Protein AF-A0A524JTQ1-F1 (afdb_monomer)

Sequence (165 aa):
MSCMGFELLCRAVPFAGLRLRLCRRHIERCPRCRQAGDEAWALPPILVTPGHLPAGLDLWPGVREGIIRRRAPGTGSEVVPLRPSRTWRRSLVAAAALLLLVVGAWIAVNQKQARQEPGPAADHPTAQTRLFSAKIGDRPARIFRIQSQNPDRSIFWIAKDNNRS

Mean predicted aligned error: 22.01 Å

pLDDT: mean 71.47, std 15.71, range [42.22, 92.5]

Structure (mmCIF, N/CA/C/O backbone):
data_AF-A0A524JTQ1-F1
#
_entry.id   AF-A0A524JTQ1-F1
#
loop_
_atom_site.group_PDB
_atom_site.id
_atom_site.type_symbol
_atom_site.label_atom_id
_atom_site.label_alt_id
_atom_site.label_comp_id
_atom_site.label_asym_id
_atom_site.label_entity_id
_atom_site.label_seq_id
_atom_site.pdbx_PDB_ins_code
_atom_site.Cartn_x
_atom_site.Cartn_y
_atom_site.Cartn_z
_atom_site.occupancy
_atom_site.B_iso_or_equiv
_atom_site.auth_seq_id
_atom_site.auth_comp_id
_atom_site.auth_asym_id
_atom_site.auth_atom_id
_atom_site.pdbx_PDB_model_num
ATOM 1 N N . MET A 1 1 ? 9.994 -11.670 5.494 1.00 64.31 1 MET A N 1
ATOM 2 C CA . MET A 1 1 ? 8.653 -11.055 5.354 1.00 64.31 1 MET A CA 1
ATOM 3 C C . MET A 1 1 ? 7.772 -12.045 4.624 1.00 64.31 1 MET A C 1
ATOM 5 O O . MET A 1 1 ? 8.201 -12.543 3.589 1.00 64.31 1 MET A O 1
ATOM 9 N N . SER A 1 2 ? 6.601 -12.363 5.167 1.00 85.06 2 SER A N 1
ATOM 10 C CA . SER A 1 2 ? 5.598 -13.163 4.458 1.00 85.06 2 SER A CA 1
ATOM 11 C C . SER A 1 2 ? 5.065 -12.388 3.245 1.00 85.06 2 SER A C 1
ATOM 13 O O . SER A 1 2 ? 5.032 -11.155 3.262 1.00 85.06 2 SER A O 1
ATOM 15 N N . CYS A 1 3 ? 4.648 -13.094 2.191 1.00 85.81 3 CYS A N 1
ATOM 16 C CA . CYS A 1 3 ? 4.084 -12.481 0.978 1.00 85.81 3 CYS A CA 1
ATOM 17 C C . CYS A 1 3 ? 2.850 -11.616 1.292 1.00 85.81 3 CYS A C 1
ATOM 19 O O . CYS A 1 3 ? 2.688 -10.534 0.741 1.00 85.81 3 CYS A O 1
ATOM 21 N N . MET A 1 4 ? 2.042 -12.034 2.269 1.00 86.19 4 MET A N 1
ATOM 22 C CA . MET A 1 4 ? 0.853 -11.301 2.714 1.00 86.19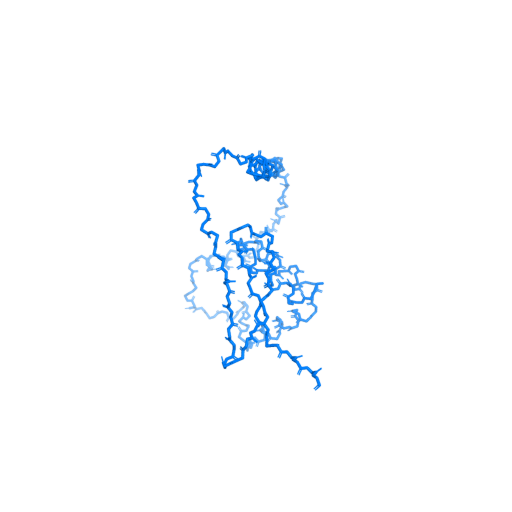 4 MET A CA 1
ATOM 23 C C . MET A 1 4 ? 1.194 -9.938 3.339 1.00 86.19 4 MET A C 1
ATOM 25 O O . MET A 1 4 ? 0.542 -8.933 3.062 1.00 86.19 4 MET A O 1
ATOM 29 N N . GLY A 1 5 ? 2.273 -9.867 4.130 1.00 85.38 5 GLY A N 1
ATOM 30 C CA . GLY A 1 5 ? 2.759 -8.594 4.670 1.00 85.38 5 GLY A CA 1
ATOM 31 C C . GLY A 1 5 ? 3.309 -7.664 3.584 1.00 85.38 5 GLY A C 1
ATOM 32 O O . GLY A 1 5 ? 3.212 -6.444 3.701 1.00 85.38 5 GLY A O 1
ATOM 33 N N . PHE A 1 6 ? 3.855 -8.230 2.506 1.00 88.00 6 PHE A N 1
ATOM 34 C CA . PHE A 1 6 ? 4.322 -7.464 1.356 1.00 88.00 6 PHE A CA 1
ATOM 35 C C . PHE A 1 6 ? 3.164 -6.843 0.554 1.00 88.00 6 PHE A C 1
ATOM 37 O O . PHE A 1 6 ? 3.249 -5.672 0.187 1.00 88.00 6 PHE A O 1
ATOM 44 N N . GLU A 1 7 ? 2.056 -7.560 0.346 1.00 86.06 7 GLU A N 1
ATOM 45 C CA . GLU A 1 7 ? 0.872 -7.005 -0.332 1.00 86.06 7 GLU A CA 1
ATOM 46 C C . GLU A 1 7 ? 0.268 -5.808 0.411 1.00 86.06 7 GLU A C 1
ATOM 48 O O . GLU A 1 7 ? -0.050 -4.788 -0.206 1.00 86.06 7 GLU A O 1
ATOM 53 N N . LEU A 1 8 ? 0.164 -5.905 1.740 1.00 87.00 8 LEU A N 1
ATOM 54 C CA . L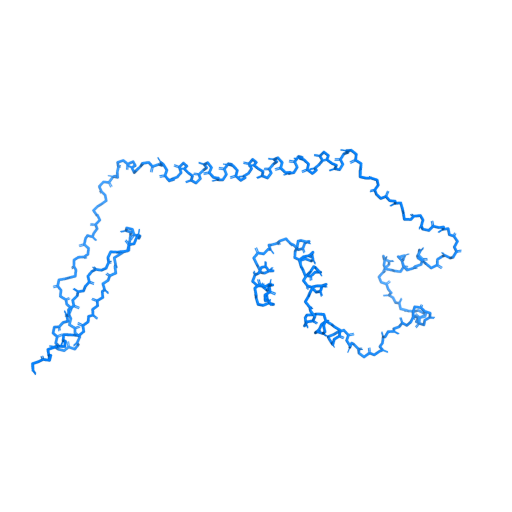EU A 1 8 ? -0.267 -4.800 2.601 1.00 87.00 8 LEU A CA 1
ATOM 55 C C . LEU A 1 8 ? 0.648 -3.580 2.446 1.00 87.00 8 LEU A C 1
ATOM 57 O O . LEU A 1 8 ? 0.165 -2.460 2.273 1.00 87.00 8 LEU A O 1
ATOM 61 N N . LEU A 1 9 ? 1.965 -3.802 2.418 1.00 85.81 9 LEU A N 1
ATOM 62 C CA . LEU A 1 9 ? 2.947 -2.742 2.198 1.00 85.81 9 LEU A CA 1
ATOM 63 C C . LEU A 1 9 ? 2.781 -2.091 0.815 1.00 85.81 9 LEU A C 1
ATOM 65 O O . LEU A 1 9 ? 2.830 -0.871 0.691 1.00 85.81 9 LEU A O 1
ATOM 69 N N . CYS A 1 10 ? 2.545 -2.884 -0.230 1.00 83.31 10 CYS A N 1
ATOM 70 C CA . CYS A 1 10 ? 2.329 -2.375 -1.583 1.00 83.31 10 CYS A CA 1
ATOM 71 C C . CYS A 1 10 ? 1.033 -1.574 -1.736 1.00 83.31 10 CYS A C 1
ATOM 73 O O . CYS A 1 10 ? 1.012 -0.641 -2.538 1.00 83.31 10 CYS A O 1
ATOM 75 N N . ARG A 1 11 ? -0.026 -1.903 -0.985 1.00 84.62 11 ARG A N 1
ATOM 76 C CA . ARG A 1 11 ? -1.277 -1.122 -0.962 1.00 84.62 11 ARG A CA 1
ATOM 77 C C . ARG A 1 11 ? -1.129 0.201 -0.217 1.00 84.62 11 ARG A C 1
ATOM 79 O O . ARG A 1 11 ? -1.739 1.183 -0.619 1.00 84.62 11 ARG A O 1
ATOM 86 N N . ALA A 1 12 ? -0.303 0.238 0.825 1.00 87.00 12 ALA A N 1
ATOM 87 C CA . ALA A 1 12 ? -0.082 1.440 1.625 1.00 87.00 12 ALA A CA 1
ATOM 88 C C . ALA A 1 12 ? 0.770 2.512 0.917 1.00 87.00 12 ALA A C 1
ATOM 90 O O . ALA A 1 12 ? 0.791 3.662 1.350 1.00 87.00 12 ALA A O 1
ATOM 91 N N . VAL A 1 13 ? 1.490 2.162 -0.156 1.00 86.06 13 VAL A N 1
ATOM 92 C CA . VAL A 1 13 ? 2.405 3.082 -0.847 1.00 86.06 13 VAL A CA 1
ATOM 93 C C . VAL A 1 13 ? 1.721 3.722 -2.066 1.00 86.06 13 VAL A C 1
ATOM 95 O O . VAL A 1 13 ? 1.523 3.038 -3.072 1.00 86.06 13 VAL A O 1
ATOM 98 N N . PRO A 1 14 ? 1.434 5.040 -2.057 1.00 83.50 14 PRO A N 1
ATOM 99 C CA . PRO A 1 14 ? 0.763 5.709 -3.177 1.00 83.50 14 PRO A CA 1
ATOM 100 C C . PRO A 1 14 ? 1.692 5.972 -4.376 1.00 83.50 14 PRO A C 1
ATOM 102 O O . PRO A 1 14 ? 1.233 6.251 -5.480 1.00 83.50 14 PRO A O 1
ATOM 105 N N . PHE A 1 15 ? 3.012 5.863 -4.196 1.00 88.56 15 PHE A N 1
ATOM 106 C CA . PHE A 1 15 ? 3.992 6.178 -5.235 1.00 88.56 15 PHE A CA 1
ATOM 107 C C . PHE A 1 15 ? 4.324 4.961 -6.108 1.00 88.56 15 PHE A C 1
ATOM 109 O O . PHE A 1 15 ? 4.961 4.005 -5.653 1.00 88.56 15 PHE A O 1
ATOM 116 N N . ALA A 1 16 ? 3.979 5.031 -7.397 1.00 78.56 16 ALA A N 1
ATOM 117 C CA . ALA A 1 16 ? 4.198 3.952 -8.366 1.00 78.56 16 ALA A CA 1
ATOM 118 C C . ALA A 1 16 ? 5.674 3.513 -8.476 1.00 78.56 16 ALA A C 1
ATOM 120 O O . ALA A 1 16 ? 5.971 2.318 -8.485 1.00 78.56 16 ALA A O 1
ATOM 121 N N . GLY A 1 17 ? 6.617 4.463 -8.479 1.00 83.06 17 GLY A N 1
ATOM 122 C CA . GLY A 1 17 ? 8.051 4.154 -8.558 1.00 83.06 17 GLY A CA 1
ATOM 123 C C . GLY A 1 17 ? 8.586 3.412 -7.328 1.00 83.06 17 GLY A C 1
ATOM 124 O O . GLY A 1 17 ? 9.423 2.516 -7.451 1.00 83.06 17 GLY A O 1
ATOM 125 N N . LEU A 1 18 ? 8.075 3.740 -6.137 1.00 81.56 18 LEU A N 1
ATOM 126 C CA . LEU A 1 18 ? 8.451 3.048 -4.905 1.00 81.56 18 LEU A CA 1
ATOM 127 C C . LEU A 1 18 ? 7.829 1.647 -4.857 1.00 81.56 18 LEU A C 1
ATOM 129 O O . LEU A 1 18 ? 8.532 0.695 -4.525 1.00 81.56 18 LEU A O 1
ATOM 133 N N . ARG A 1 19 ? 6.564 1.499 -5.279 1.00 85.00 19 ARG A N 1
ATOM 134 C CA . ARG A 1 19 ? 5.914 0.187 -5.443 1.00 85.00 19 ARG A CA 1
ATOM 135 C C . ARG A 1 19 ? 6.714 -0.729 -6.364 1.00 85.00 19 ARG A C 1
ATOM 137 O O . ARG A 1 19 ? 7.017 -1.847 -5.969 1.00 85.00 19 ARG A O 1
ATOM 144 N N . LEU A 1 20 ? 7.134 -0.244 -7.534 1.00 86.50 20 LEU A N 1
ATOM 145 C CA . LEU A 1 20 ? 7.954 -1.018 -8.476 1.00 86.50 20 LEU A CA 1
ATOM 146 C C . LEU A 1 20 ? 9.277 -1.485 -7.857 1.00 86.50 20 LEU A C 1
ATOM 148 O O . LEU A 1 20 ? 9.651 -2.650 -7.997 1.00 86.50 20 LEU A O 1
ATOM 152 N N . ARG A 1 21 ? 9.973 -0.606 -7.124 1.00 88.06 21 ARG A N 1
ATOM 153 C CA . ARG A 1 21 ? 11.212 -0.974 -6.417 1.00 88.06 21 ARG A CA 1
ATOM 154 C C . ARG A 1 21 ? 10.972 -2.020 -5.329 1.00 88.06 21 ARG A C 1
ATOM 156 O O . ARG A 1 21 ? 11.784 -2.930 -5.181 1.00 88.06 21 ARG A O 1
ATOM 163 N N . LEU A 1 22 ? 9.875 -1.902 -4.582 1.00 87.94 22 LEU A N 1
ATOM 164 C CA . LEU A 1 22 ? 9.499 -2.856 -3.539 1.00 87.94 22 LEU A CA 1
ATOM 165 C C . LEU A 1 22 ? 9.153 -4.228 -4.132 1.00 87.94 22 LEU A C 1
ATOM 167 O O . LEU A 1 22 ? 9.687 -5.227 -3.655 1.00 87.94 22 LEU A O 1
ATOM 171 N N . CYS A 1 23 ? 8.359 -4.275 -5.206 1.00 85.69 23 CYS A N 1
ATOM 172 C CA . CYS A 1 23 ? 8.053 -5.506 -5.943 1.00 85.69 23 CYS A CA 1
ATOM 173 C C . CYS A 1 23 ? 9.315 -6.192 -6.443 1.00 85.69 23 CYS A C 1
ATOM 175 O O . CYS A 1 23 ? 9.521 -7.370 -6.159 1.00 85.69 23 CYS A O 1
ATOM 177 N N . ARG A 1 24 ? 10.206 -5.446 -7.104 1.00 88.25 24 ARG A N 1
ATOM 178 C CA . ARG A 1 24 ? 11.472 -5.990 -7.600 1.00 88.25 24 ARG A CA 1
ATOM 179 C C . ARG A 1 24 ? 12.305 -6.599 -6.473 1.00 88.25 24 ARG A C 1
ATOM 181 O O . ARG A 1 24 ? 12.721 -7.749 -6.560 1.00 88.25 24 ARG A O 1
ATOM 188 N N . ARG A 1 25 ? 12.469 -5.863 -5.372 1.00 88.88 25 ARG A N 1
ATOM 189 C CA . ARG A 1 25 ? 13.242 -6.321 -4.211 1.00 88.88 25 ARG A CA 1
ATOM 190 C C . ARG A 1 25 ? 12.619 -7.538 -3.519 1.00 88.88 25 ARG A C 1
ATOM 192 O O . ARG A 1 25 ? 13.343 -8.340 -2.933 1.00 88.88 25 ARG A O 1
ATOM 199 N N . HIS A 1 26 ? 11.293 -7.659 -3.539 1.00 91.12 26 HIS A N 1
ATOM 200 C CA . HIS A 1 26 ? 10.589 -8.803 -2.968 1.00 91.12 26 HIS A CA 1
ATOM 201 C C . HIS A 1 26 ? 10.749 -10.056 -3.833 1.00 91.1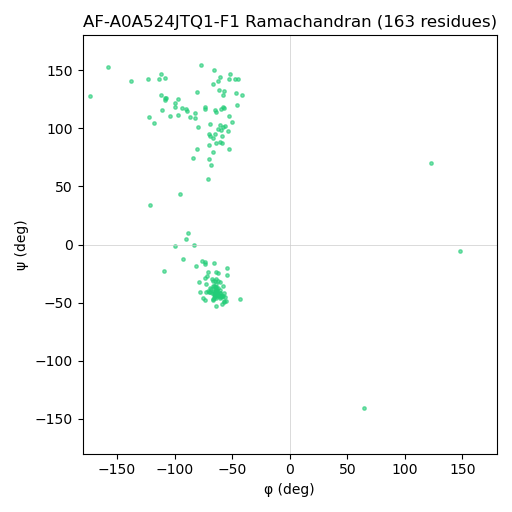2 26 HIS A C 1
ATOM 203 O O . HIS A 1 26 ? 11.125 -11.098 -3.302 1.00 91.12 26 HIS A O 1
ATOM 209 N N . ILE A 1 27 ? 10.550 -9.947 -5.150 1.00 88.19 27 ILE A N 1
ATOM 210 C CA . ILE A 1 27 ? 10.715 -11.056 -6.106 1.00 88.19 27 ILE A CA 1
ATOM 211 C C . ILE A 1 27 ? 12.156 -11.584 -6.093 1.00 88.19 27 ILE A C 1
ATOM 213 O O . ILE A 1 27 ? 12.375 -12.790 -6.108 1.00 88.19 27 ILE A O 1
ATOM 217 N N . GLU A 1 28 ? 13.153 -10.702 -5.980 1.00 88.81 28 GLU A N 1
ATOM 218 C CA . GLU A 1 28 ? 14.564 -11.103 -5.881 1.00 88.81 28 GLU A CA 1
ATOM 219 C C . GLU A 1 28 ? 14.875 -11.940 -4.623 1.00 88.81 28 GLU A C 1
ATOM 221 O O . GLU A 1 28 ? 15.832 -12.714 -4.631 1.00 88.81 28 GLU A O 1
ATOM 226 N N . ARG A 1 29 ? 14.080 -11.805 -3.551 1.00 87.69 29 ARG A N 1
ATOM 227 C CA . ARG A 1 29 ? 14.313 -12.446 -2.242 1.00 87.69 29 ARG A CA 1
ATOM 228 C C . ARG A 1 29 ? 13.342 -13.574 -1.901 1.00 87.69 29 ARG A C 1
ATOM 230 O O . ARG A 1 29 ? 13.659 -14.386 -1.038 1.00 87.69 29 ARG A O 1
ATOM 237 N N . CYS A 1 30 ? 12.155 -13.606 -2.502 1.00 91.75 30 CYS A N 1
ATOM 238 C CA . CYS A 1 30 ? 11.123 -14.591 -2.201 1.00 91.75 30 CYS A CA 1
ATOM 239 C C . CYS A 1 30 ? 11.057 -15.655 -3.311 1.00 91.75 30 CYS A C 1
ATOM 241 O O . CYS A 1 30 ? 10.585 -15.343 -4.406 1.00 91.75 30 CYS A O 1
ATOM 243 N N . PRO A 1 31 ? 11.462 -16.913 -3.047 1.00 86.81 31 PRO A N 1
ATOM 244 C CA . PRO A 1 31 ? 11.469 -17.963 -4.068 1.00 86.81 31 PRO A CA 1
ATOM 245 C C . PRO A 1 31 ? 10.059 -18.296 -4.572 1.00 86.81 31 PRO A C 1
ATOM 247 O O . PRO A 1 31 ? 9.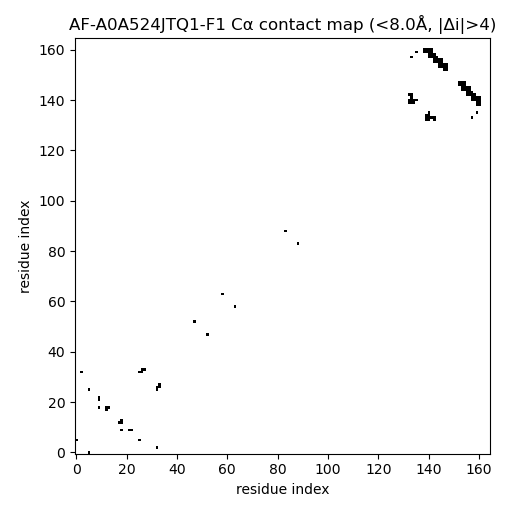883 -18.531 -5.759 1.00 86.81 31 PRO A O 1
ATOM 250 N N . ARG A 1 32 ? 9.043 -18.220 -3.702 1.00 86.81 32 ARG A N 1
ATOM 251 C CA . ARG A 1 32 ? 7.639 -18.469 -4.065 1.00 86.81 32 ARG A CA 1
ATOM 252 C C . ARG A 1 32 ? 7.097 -17.432 -5.053 1.00 86.81 32 ARG A C 1
ATOM 254 O O . ARG A 1 32 ? 6.439 -17.793 -6.017 1.00 86.81 32 ARG A O 1
ATOM 261 N N . CYS A 1 33 ? 7.386 -16.148 -4.830 1.00 86.44 33 CYS A N 1
ATOM 262 C CA . CYS A 1 33 ? 6.979 -15.086 -5.756 1.00 86.44 33 CYS A CA 1
ATOM 263 C C . CYS A 1 33 ? 7.810 -15.079 -7.042 1.00 86.44 33 CYS A C 1
ATOM 265 O O . CYS A 1 33 ? 7.299 -14.665 -8.076 1.00 86.44 33 CYS A O 1
ATOM 267 N N . ARG A 1 34 ? 9.069 -15.535 -6.987 1.00 85.75 34 ARG A N 1
ATOM 268 C CA . ARG A 1 34 ? 9.879 -15.772 -8.187 1.00 85.75 34 ARG A CA 1
ATOM 269 C C . ARG A 1 34 ? 9.257 -16.874 -9.047 1.00 85.75 34 ARG A C 1
ATOM 271 O O . ARG A 1 34 ? 8.945 -16.604 -10.194 1.00 85.75 34 ARG A O 1
ATOM 278 N N . GLN A 1 35 ? 8.977 -18.041 -8.465 1.00 83.50 35 GLN A N 1
ATOM 279 C CA . GLN A 1 35 ? 8.346 -19.165 -9.168 1.00 83.50 35 GLN A CA 1
ATOM 280 C C . GLN A 1 35 ? 6.969 -18.807 -9.733 1.00 83.50 35 GLN A C 1
ATOM 282 O O . GLN A 1 35 ? 6.717 -19.060 -10.900 1.00 83.50 35 GLN A O 1
ATOM 287 N N . ALA A 1 36 ? 6.112 -18.140 -8.953 1.00 81.00 36 ALA A N 1
ATOM 288 C CA . ALA A 1 36 ? 4.816 -17.673 -9.450 1.00 81.00 36 ALA A CA 1
ATOM 289 C C . ALA A 1 36 ? 4.955 -16.656 -10.599 1.00 81.00 36 ALA A C 1
ATOM 291 O O . ALA A 1 36 ? 4.101 -16.594 -11.478 1.00 81.00 36 ALA A O 1
ATOM 292 N N . GLY A 1 37 ? 6.025 -15.852 -10.596 1.00 73.94 37 GLY A N 1
ATOM 293 C CA . GLY A 1 37 ? 6.375 -14.982 -11.713 1.00 73.94 37 GLY A CA 1
ATOM 294 C C . GLY A 1 37 ? 6.784 -15.783 -12.944 1.00 73.94 37 GLY A C 1
ATOM 295 O O . GLY A 1 37 ? 6.261 -15.526 -14.018 1.00 73.94 37 GLY A O 1
ATOM 296 N N . ASP A 1 38 ? 7.660 -16.770 -12.789 1.00 71.44 38 ASP A N 1
ATOM 297 C CA . ASP A 1 38 ? 8.133 -17.609 -13.894 1.00 71.44 38 ASP A CA 1
ATOM 298 C C . ASP A 1 38 ? 6.997 -18.459 -14.500 1.00 71.44 38 ASP A C 1
ATOM 300 O O . ASP A 1 38 ? 6.918 -18.597 -15.717 1.00 71.44 38 ASP A O 1
ATOM 304 N N . GLU A 1 39 ? 6.063 -18.949 -13.678 1.00 68.38 39 GLU A N 1
ATOM 305 C CA . GLU A 1 39 ? 4.851 -19.655 -14.122 1.00 68.38 39 GLU A CA 1
ATOM 306 C C . GLU A 1 39 ? 3.840 -18.718 -14.798 1.00 68.38 39 GLU A C 1
ATOM 308 O O . GLU A 1 39 ? 3.259 -19.073 -15.820 1.00 68.38 39 GLU A O 1
ATOM 313 N N . ALA A 1 40 ? 3.642 -17.498 -14.286 1.00 62.81 40 ALA A N 1
ATOM 314 C CA . ALA A 1 40 ? 2.765 -16.509 -14.922 1.00 62.81 40 ALA A CA 1
ATOM 315 C C . ALA A 1 40 ? 3.363 -15.925 -16.217 1.00 62.81 40 ALA A C 1
ATOM 317 O O . ALA A 1 40 ? 2.623 -15.502 -17.105 1.00 62.81 40 ALA A O 1
ATOM 318 N N . TRP A 1 41 ? 4.695 -15.907 -16.334 1.00 54.91 41 TRP A N 1
ATOM 319 C CA . TRP A 1 41 ? 5.443 -15.549 -17.543 1.00 54.91 41 TRP A CA 1
ATOM 320 C C . TRP A 1 41 ? 5.731 -16.745 -18.454 1.00 54.91 41 TRP A C 1
ATOM 322 O O . TRP A 1 41 ? 6.334 -16.549 -19.513 1.00 54.91 41 TRP A O 1
ATOM 332 N N . ALA A 1 42 ? 5.219 -17.939 -18.135 1.00 50.38 42 ALA A N 1
ATOM 333 C CA . ALA A 1 42 ? 5.021 -19.014 -19.102 1.00 50.38 42 ALA A CA 1
ATOM 334 C C . ALA A 1 42 ? 3.868 -18.640 -20.051 1.00 50.38 42 ALA A C 1
ATOM 336 O O . ALA A 1 42 ? 2.869 -19.340 -20.202 1.00 50.38 42 ALA A O 1
ATOM 337 N N . LEU A 1 43 ? 4.007 -17.484 -20.700 1.00 51.59 43 LEU A N 1
ATOM 338 C CA . LEU A 1 43 ? 3.319 -17.199 -21.939 1.00 51.59 43 LEU A CA 1
ATOM 339 C C . LEU A 1 43 ? 3.632 -18.364 -22.891 1.00 51.59 43 LEU A C 1
ATOM 341 O O . LEU A 1 43 ? 4.773 -18.850 -22.894 1.00 51.59 43 LEU A O 1
ATOM 345 N N . PRO A 1 44 ? 2.665 -18.813 -23.713 1.00 49.72 44 PRO A N 1
ATOM 346 C CA . PRO A 1 44 ? 2.987 -19.704 -24.821 1.00 49.72 44 PRO A CA 1
ATOM 347 C C . PRO A 1 44 ? 4.186 -19.102 -25.563 1.00 49.72 44 PRO A C 1
ATOM 349 O O . PRO A 1 44 ? 4.260 -17.871 -25.633 1.00 49.72 44 PRO A O 1
ATOM 352 N N . PRO A 1 45 ? 5.137 -19.910 -26.063 1.00 49.44 45 PRO A N 1
ATOM 353 C CA . PRO A 1 45 ? 6.382 -19.442 -26.663 1.00 49.44 45 PRO A CA 1
ATOM 354 C C . PRO A 1 45 ? 6.108 -18.721 -27.990 1.00 49.44 45 PRO A C 1
ATOM 356 O O . PRO A 1 45 ? 6.482 -19.160 -29.066 1.00 49.44 45 PRO A O 1
ATOM 359 N N . ILE A 1 46 ? 5.484 -17.556 -27.906 1.00 49.78 46 ILE A N 1
ATOM 360 C CA . ILE A 1 46 ? 5.546 -16.465 -28.860 1.00 49.78 46 ILE A CA 1
ATOM 361 C C . ILE A 1 46 ? 6.635 -15.525 -28.324 1.00 49.78 46 ILE A C 1
ATOM 363 O O . ILE A 1 46 ? 6.502 -14.306 -28.263 1.00 49.78 46 ILE A O 1
ATOM 367 N N . LEU A 1 47 ? 7.751 -16.112 -27.880 1.00 47.16 47 LEU A N 1
ATOM 368 C CA . LEU A 1 47 ? 9.018 -15.411 -27.808 1.00 47.16 47 LEU A CA 1
ATOM 369 C C . LEU A 1 47 ? 9.445 -15.225 -29.256 1.00 47.16 47 LEU A C 1
ATOM 371 O O . LEU A 1 47 ? 10.159 -16.046 -29.831 1.00 47.16 47 LEU A O 1
ATOM 375 N N . VAL A 1 48 ? 8.950 -14.147 -29.861 1.00 51.19 48 VAL A N 1
ATOM 376 C CA . VAL A 1 48 ? 9.483 -13.645 -31.118 1.00 51.19 48 VAL A CA 1
ATOM 377 C C . VAL A 1 48 ? 10.961 -13.401 -30.861 1.00 51.19 48 VAL A C 1
ATOM 379 O O . VAL A 1 48 ? 11.358 -12.448 -30.188 1.00 51.19 48 VAL A O 1
ATOM 382 N N . THR A 1 49 ? 11.785 -14.325 -31.344 1.00 51.66 49 THR A N 1
ATOM 383 C CA . THR A 1 49 ? 13.231 -14.159 -31.331 1.00 51.66 49 THR A CA 1
ATOM 384 C C . THR A 1 49 ? 13.494 -12.856 -32.084 1.00 51.66 49 THR A C 1
ATOM 386 O O . THR A 1 49 ? 12.920 -12.681 -33.159 1.00 51.66 49 THR A O 1
ATOM 389 N N . PRO A 1 50 ? 14.313 -11.917 -31.583 1.00 53.31 50 PRO A N 1
ATOM 390 C CA . PRO A 1 50 ? 14.470 -10.602 -32.208 1.00 53.31 50 PRO A CA 1
ATOM 391 C C . PRO A 1 50 ? 14.872 -10.668 -33.695 1.00 53.31 50 PRO A C 1
ATOM 393 O O . PRO A 1 50 ? 14.630 -9.717 -34.433 1.00 53.31 50 PRO A O 1
ATOM 396 N N . GLY A 1 51 ? 15.425 -11.795 -34.164 1.00 54.47 51 GLY A N 1
ATOM 397 C CA . GLY A 1 51 ? 15.693 -12.088 -35.578 1.00 54.47 51 GLY A CA 1
ATOM 398 C C . GLY A 1 51 ? 14.478 -12.414 -36.468 1.00 54.47 51 GLY A C 1
ATOM 399 O O . GLY A 1 51 ? 14.626 -12.356 -37.678 1.00 54.47 51 GLY A O 1
ATOM 400 N N . HIS A 1 52 ? 13.302 -12.710 -35.908 1.00 49.69 52 HIS A N 1
ATOM 401 C CA . HIS A 1 52 ? 12.095 -13.177 -36.617 1.00 49.69 52 HIS A CA 1
ATOM 402 C C . HIS A 1 52 ? 10.885 -12.249 -36.407 1.00 49.69 52 HIS A C 1
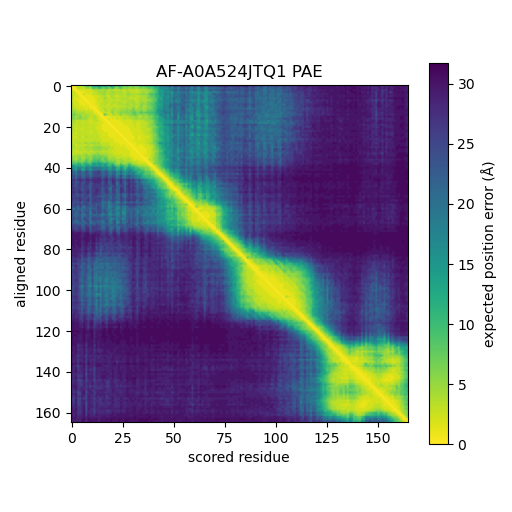ATOM 404 O O . HIS A 1 52 ? 9.744 -12.696 -36.332 1.00 49.69 52 HIS A O 1
ATOM 410 N N . LEU A 1 53 ? 11.114 -10.941 -36.286 1.00 58.53 53 LEU A N 1
ATOM 411 C CA . LEU A 1 53 ? 10.021 -9.969 -36.361 1.00 58.53 53 LEU A CA 1
ATOM 412 C C . LEU A 1 53 ? 9.579 -9.860 -37.831 1.00 58.53 53 LEU A C 1
ATOM 414 O O . LEU A 1 53 ? 10.413 -9.469 -38.652 1.00 58.53 53 LEU A O 1
ATOM 418 N N . PRO A 1 54 ? 8.322 -10.188 -38.190 1.00 59.81 54 PRO A N 1
ATOM 419 C CA . PRO A 1 54 ? 7.850 -10.002 -39.555 1.00 59.81 54 PRO A CA 1
ATOM 420 C C . PRO A 1 54 ? 7.999 -8.533 -39.961 1.00 59.81 54 PRO A C 1
ATOM 422 O O . PRO A 1 54 ? 7.589 -7.621 -39.234 1.00 59.81 54 PRO A O 1
ATOM 425 N N . ALA A 1 55 ? 8.625 -8.308 -41.116 1.00 55.81 55 ALA A N 1
ATOM 426 C CA . ALA A 1 55 ? 8.761 -6.989 -41.715 1.00 55.81 55 ALA A CA 1
ATOM 427 C C . ALA A 1 55 ? 7.358 -6.487 -42.091 1.00 55.81 55 ALA A C 1
ATOM 429 O O . ALA A 1 55 ? 6.810 -6.877 -43.115 1.00 55.81 55 ALA A O 1
ATOM 430 N N . GLY A 1 56 ? 6.742 -5.699 -41.208 1.00 57.28 56 GLY A N 1
ATOM 431 C CA . GLY A 1 56 ? 5.356 -5.249 -41.373 1.00 57.28 56 GLY A CA 1
ATOM 432 C C . GLY A 1 56 ? 4.571 -5.054 -40.076 1.00 57.28 56 GLY A C 1
ATOM 433 O O . GLY A 1 56 ? 3.455 -4.556 -40.125 1.00 57.28 56 GLY A O 1
ATOM 434 N N . LEU A 1 57 ? 5.127 -5.400 -38.908 1.00 58.81 57 LEU A N 1
ATOM 435 C CA . LEU A 1 57 ? 4.523 -4.991 -37.637 1.00 58.81 57 LEU A CA 1
ATOM 436 C C . LEU A 1 57 ? 4.582 -3.464 -37.496 1.00 58.81 57 LEU A C 1
ATOM 438 O O . LEU A 1 57 ? 5.667 -2.880 -37.375 1.00 58.81 57 LEU A O 1
ATOM 442 N N . ASP A 1 58 ? 3.412 -2.829 -37.455 1.00 62.72 58 ASP A N 1
ATOM 443 C CA . ASP A 1 58 ? 3.246 -1.430 -37.060 1.00 62.72 58 ASP A CA 1
ATOM 444 C C . ASP A 1 58 ? 3.510 -1.272 -35.561 1.00 62.72 58 ASP A C 1
ATOM 446 O O . ASP A 1 58 ? 2.630 -1.126 -34.717 1.00 62.72 58 ASP A O 1
ATOM 450 N N . LEU A 1 59 ? 4.791 -1.348 -35.214 1.00 71.00 59 LEU A N 1
ATOM 451 C CA . LEU A 1 59 ? 5.287 -0.960 -33.908 1.00 71.00 59 LEU A CA 1
ATOM 452 C C . LEU A 1 59 ? 5.119 0.551 -33.752 1.00 71.00 59 LEU A C 1
ATOM 454 O O . LEU A 1 59 ? 5.454 1.314 -34.661 1.00 71.00 59 LEU A O 1
ATOM 458 N N . TRP A 1 60 ? 4.676 0.970 -32.565 1.00 70.94 60 TRP A N 1
ATOM 459 C CA . TRP A 1 60 ? 4.627 2.378 -32.170 1.00 70.94 60 TRP A CA 1
ATOM 460 C C . TRP A 1 60 ? 5.964 3.056 -32.525 1.00 70.94 60 TRP A C 1
ATOM 462 O O . TRP A 1 60 ? 7.008 2.509 -32.147 1.00 70.94 60 TRP A O 1
ATOM 472 N N . PRO A 1 61 ? 5.970 4.218 -33.209 1.00 71.94 61 PRO A N 1
ATOM 473 C CA . PRO A 1 61 ? 7.193 4.872 -33.684 1.00 71.94 61 PRO A CA 1
ATOM 474 C C . PRO A 1 61 ? 8.345 4.895 -32.667 1.00 71.94 61 PRO A C 1
ATOM 476 O O . PRO A 1 61 ? 9.443 4.433 -32.962 1.00 71.94 61 PRO A O 1
ATOM 479 N N . GLY A 1 62 ? 8.071 5.265 -31.409 1.00 72.38 62 GLY A N 1
ATOM 480 C CA . GLY A 1 62 ? 9.096 5.301 -30.357 1.00 72.38 62 GLY A CA 1
ATOM 481 C C . GLY A 1 62 ? 9.718 3.940 -30.000 1.00 72.38 62 GLY A C 1
ATOM 482 O O . GLY A 1 62 ? 10.887 3.873 -29.619 1.00 72.38 62 GLY A O 1
ATOM 483 N N . VAL A 1 63 ? 8.973 2.840 -30.146 1.00 71.88 63 VAL A N 1
ATOM 484 C CA . VAL A 1 63 ? 9.479 1.474 -29.926 1.00 71.88 63 VAL A CA 1
ATOM 485 C C . VAL A 1 63 ? 10.313 1.016 -31.123 1.00 71.88 63 VAL A C 1
ATOM 487 O O . VAL A 1 63 ? 11.381 0.432 -30.933 1.00 71.88 63 VAL A O 1
ATOM 490 N N . ARG A 1 64 ? 9.870 1.331 -32.349 1.00 73.44 64 ARG A N 1
ATOM 491 C CA . ARG A 1 64 ? 10.611 1.057 -33.589 1.00 73.44 64 ARG A CA 1
ATOM 492 C C . ARG A 1 64 ? 11.979 1.743 -33.567 1.00 73.44 64 ARG A C 1
ATOM 494 O O . ARG A 1 64 ? 12.992 1.062 -33.733 1.00 73.44 64 ARG A O 1
ATOM 501 N N . GLU A 1 65 ? 12.021 3.043 -33.272 1.00 72.19 65 GLU A N 1
ATOM 502 C CA . GLU A 1 65 ? 13.268 3.805 -33.118 1.00 72.19 65 GLU A CA 1
ATOM 503 C C . GLU A 1 65 ? 14.187 3.171 -32.063 1.00 72.19 65 GLU A C 1
ATOM 505 O O . GLU A 1 65 ? 15.387 3.002 -32.285 1.00 72.19 65 GLU A O 1
ATOM 510 N N . GLY A 1 66 ? 13.626 2.778 -30.913 1.00 71.50 66 GLY A N 1
ATOM 511 C CA . GLY A 1 66 ? 14.382 2.192 -29.806 1.00 71.50 66 GLY A CA 1
ATOM 512 C C . GLY A 1 66 ? 15.034 0.848 -30.146 1.00 71.50 66 GLY A C 1
ATOM 513 O O . GLY A 1 66 ? 16.151 0.580 -29.698 1.00 71.50 66 GLY A O 1
ATOM 514 N N . ILE A 1 67 ? 14.367 0.016 -30.949 1.00 71.06 67 ILE A N 1
ATOM 515 C CA . ILE A 1 67 ? 14.898 -1.276 -31.404 1.00 71.06 67 ILE A CA 1
ATOM 516 C C . ILE A 1 67 ? 15.950 -1.066 -32.495 1.00 71.06 67 ILE A C 1
ATOM 518 O O . ILE A 1 67 ? 17.027 -1.652 -32.405 1.00 71.06 67 ILE A O 1
ATOM 522 N N . ILE A 1 68 ? 15.683 -0.206 -33.484 1.00 69.50 68 ILE A N 1
ATOM 523 C CA . ILE A 1 68 ? 16.630 0.099 -34.571 1.00 69.50 68 ILE A CA 1
ATOM 524 C C . ILE A 1 68 ? 17.930 0.676 -33.998 1.00 69.50 68 ILE A C 1
ATOM 526 O O . ILE A 1 68 ? 19.014 0.209 -34.344 1.00 69.50 68 ILE A O 1
ATOM 530 N N . ARG A 1 69 ? 17.834 1.603 -33.037 1.00 65.62 69 ARG A N 1
ATOM 531 C CA . ARG A 1 69 ? 18.997 2.203 -32.367 1.00 65.62 69 ARG A CA 1
ATOM 532 C C . ARG A 1 69 ? 19.858 1.182 -31.622 1.00 65.62 69 ARG A C 1
ATOM 534 O O . ARG A 1 69 ? 21.067 1.355 -31.544 1.00 65.62 69 ARG A O 1
ATOM 541 N N . ARG A 1 70 ? 19.254 0.119 -31.080 1.00 59.06 70 ARG A N 1
ATOM 542 C CA . ARG A 1 70 ? 19.975 -0.978 -30.408 1.00 59.06 70 ARG A CA 1
ATOM 543 C C . ARG A 1 70 ? 20.557 -2.010 -31.374 1.00 59.06 70 ARG A C 1
ATOM 545 O O . ARG A 1 70 ? 21.407 -2.790 -30.960 1.00 59.06 70 ARG A O 1
ATOM 552 N N . ARG A 1 71 ? 20.078 -2.053 -32.621 1.00 58.31 71 ARG A N 1
ATOM 553 C CA . ARG A 1 71 ? 20.444 -3.070 -33.617 1.00 58.31 71 ARG A CA 1
ATOM 554 C C . ARG A 1 71 ? 21.615 -2.662 -34.509 1.00 58.31 71 ARG A C 1
ATOM 556 O O . ARG A 1 71 ? 22.140 -3.524 -35.201 1.00 58.31 71 ARG A O 1
ATOM 563 N N . ALA A 1 72 ? 22.023 -1.393 -34.497 1.00 45.94 72 ALA A N 1
ATOM 564 C CA . ALA A 1 72 ? 23.206 -0.935 -35.218 1.00 45.94 72 ALA A CA 1
ATOM 565 C C . ALA A 1 72 ? 24.472 -1.609 -34.640 1.00 45.94 72 ALA A C 1
ATOM 567 O O . ALA A 1 72 ? 24.815 -1.359 -33.480 1.00 45.94 72 ALA A O 1
ATOM 568 N N . PRO A 1 73 ? 25.174 -2.470 -35.402 1.00 53.00 73 PRO A N 1
ATOM 569 C CA . PRO A 1 73 ? 26.435 -3.036 -34.963 1.00 53.00 73 PRO A CA 1
ATOM 570 C C . PRO A 1 73 ? 27.525 -2.006 -35.262 1.00 53.00 73 PRO A C 1
ATOM 572 O O . PRO A 1 73 ? 27.848 -1.753 -36.418 1.00 53.00 73 PRO A O 1
ATOM 575 N N . GLY A 1 74 ? 28.075 -1.389 -34.219 1.00 51.72 74 GLY A N 1
ATOM 576 C CA . GLY A 1 74 ? 29.206 -0.471 -34.368 1.00 51.72 74 GLY A CA 1
ATOM 577 C C . GLY A 1 74 ? 28.942 0.920 -33.821 1.00 51.72 74 GLY A C 1
ATOM 578 O O . GLY A 1 74 ? 28.834 1.894 -34.551 1.00 51.72 74 GLY A O 1
ATOM 579 N N . THR A 1 75 ? 28.857 1.013 -32.505 1.00 45.72 75 THR A N 1
ATOM 580 C CA . THR A 1 75 ? 29.613 1.970 -31.687 1.00 45.72 75 THR A CA 1
ATOM 581 C C . THR A 1 75 ? 29.305 1.583 -30.257 1.00 45.72 75 THR A C 1
ATOM 583 O O . THR A 1 75 ? 28.148 1.342 -29.912 1.00 45.72 75 THR A O 1
ATOM 586 N N . GLY A 1 76 ? 30.355 1.382 -29.461 1.00 44.91 76 GLY A N 1
ATOM 587 C CA . GLY A 1 76 ? 30.227 0.929 -28.087 1.00 44.91 76 GLY A CA 1
ATOM 588 C C . GLY A 1 76 ? 29.133 1.722 -27.394 1.00 44.91 76 GLY A C 1
ATOM 589 O O . GLY A 1 76 ? 29.209 2.946 -27.303 1.00 44.91 76 GLY A O 1
ATOM 590 N N . SER A 1 77 ? 28.110 1.017 -26.912 1.00 45.16 77 SER A N 1
ATOM 591 C CA . SER A 1 77 ? 27.292 1.540 -25.834 1.00 45.16 77 SER A CA 1
ATOM 592 C C . SER A 1 77 ? 28.224 1.589 -24.635 1.00 45.16 77 SER A C 1
ATOM 594 O O . SER A 1 77 ? 28.242 0.684 -23.803 1.00 45.16 77 SER A O 1
ATOM 596 N N . GLU A 1 78 ? 29.057 2.625 -24.604 1.00 42.22 78 GLU A N 1
ATOM 597 C CA . GLU A 1 78 ? 29.676 3.127 -23.405 1.00 42.22 78 GLU A CA 1
ATOM 598 C C . GLU A 1 78 ? 28.495 3.357 -22.474 1.00 42.22 78 GLU A C 1
ATOM 600 O O . GLU A 1 78 ? 27.707 4.294 -22.619 1.00 42.22 78 GLU A O 1
ATOM 605 N N . VAL A 1 79 ? 28.269 2.380 -21.597 1.00 46.75 79 VAL A N 1
ATOM 606 C CA . VAL A 1 79 ? 27.447 2.554 -20.417 1.00 46.75 79 VAL A CA 1
ATOM 607 C C . VAL A 1 79 ? 28.183 3.644 -19.671 1.00 46.75 79 VAL A C 1
ATOM 609 O O . VAL A 1 79 ? 29.093 3.352 -18.904 1.00 46.75 79 VAL A O 1
ATOM 612 N N . VAL A 1 80 ? 27.855 4.899 -19.982 1.00 44.59 80 VAL A N 1
ATOM 613 C CA . VAL A 1 80 ? 28.343 6.058 -19.257 1.00 44.59 80 VAL A CA 1
ATOM 614 C C . VAL A 1 80 ? 28.004 5.732 -17.812 1.00 44.59 80 VAL A C 1
ATOM 616 O O . VAL A 1 80 ? 26.812 5.649 -17.484 1.00 44.59 80 VAL A O 1
ATOM 619 N N . PRO A 1 81 ? 28.992 5.465 -16.938 1.00 45.00 81 PRO A N 1
ATOM 620 C CA . PRO A 1 81 ? 28.677 5.396 -15.533 1.00 45.00 81 PRO A CA 1
ATOM 621 C C . PRO A 1 81 ? 28.091 6.769 -15.239 1.00 45.00 81 PRO A C 1
ATOM 623 O O . PRO A 1 81 ? 28.764 7.776 -15.474 1.00 45.00 81 PRO A O 1
ATOM 626 N N . LEU A 1 82 ? 26.823 6.832 -14.813 1.00 48.69 82 LEU A N 1
ATOM 627 C CA . LEU A 1 82 ? 26.253 8.057 -14.267 1.00 48.69 82 LEU A CA 1
ATOM 628 C C . LEU A 1 82 ? 27.128 8.403 -13.066 1.00 48.69 82 LEU A C 1
ATOM 630 O O . LEU A 1 82 ? 26.895 7.953 -11.944 1.00 48.69 82 LEU A O 1
ATOM 634 N N . ARG A 1 83 ? 28.203 9.146 -13.331 1.00 50.34 83 ARG A N 1
ATOM 635 C CA . ARG A 1 83 ? 29.106 9.678 -12.334 1.00 50.34 83 ARG A CA 1
ATOM 636 C C . ARG A 1 83 ? 28.179 10.492 -11.450 1.00 50.34 83 ARG A C 1
ATOM 638 O O . ARG A 1 83 ? 27.528 11.396 -11.976 1.00 50.34 83 ARG A O 1
ATOM 645 N N . PRO A 1 84 ? 28.029 10.141 -10.163 1.00 49.31 84 PRO A N 1
ATOM 646 C CA . PRO A 1 84 ? 27.087 10.817 -9.297 1.00 49.31 84 PRO A CA 1
ATOM 647 C C . PRO A 1 84 ? 27.536 12.267 -9.214 1.00 49.31 84 PRO A C 1
ATOM 649 O O . PRO A 1 84 ? 28.499 12.598 -8.520 1.00 49.31 84 PRO A O 1
ATOM 652 N N . SER A 1 85 ? 26.888 13.118 -10.002 1.00 60.09 85 SER A N 1
ATOM 653 C CA . SER A 1 85 ? 27.252 14.513 -10.100 1.00 60.09 85 SER A CA 1
ATOM 654 C C . SER A 1 85 ? 27.105 15.112 -8.707 1.00 60.09 85 SER A C 1
ATOM 656 O O . SER A 1 85 ? 26.221 14.749 -7.921 1.00 60.09 85 SER A O 1
ATOM 658 N N . ARG A 1 86 ? 27.989 16.045 -8.362 1.00 61.75 86 ARG A N 1
ATOM 659 C CA . ARG A 1 86 ? 27.921 16.761 -7.081 1.00 61.75 86 ARG A CA 1
ATOM 660 C C . ARG A 1 86 ? 26.542 17.416 -6.884 1.00 61.75 86 ARG A C 1
ATOM 662 O O . ARG A 1 86 ? 26.091 17.565 -5.752 1.00 61.75 86 ARG A O 1
ATOM 669 N N . THR A 1 87 ? 25.850 17.728 -7.984 1.00 64.38 87 THR A N 1
ATOM 670 C CA . THR A 1 87 ? 24.461 18.204 -8.020 1.00 64.38 87 THR A CA 1
ATOM 671 C C . THR A 1 87 ? 23.444 17.135 -7.609 1.00 64.38 87 THR A C 1
ATOM 673 O O . THR A 1 87 ? 22.531 17.454 -6.852 1.00 64.38 87 THR A O 1
ATOM 676 N N . TRP A 1 88 ? 23.626 15.862 -7.977 1.00 62.53 88 TRP A N 1
ATOM 677 C CA . TRP A 1 88 ? 22.749 14.772 -7.532 1.00 62.53 88 TRP A CA 1
ATOM 678 C C . TRP A 1 88 ? 22.877 14.511 -6.027 1.00 62.53 88 TRP A C 1
ATOM 680 O O . TRP A 1 88 ? 21.869 14.417 -5.325 1.00 62.53 88 TRP A O 1
ATOM 690 N N . ARG A 1 89 ? 24.104 14.522 -5.486 1.00 67.50 89 ARG A N 1
ATOM 691 C CA . ARG A 1 89 ? 24.318 14.441 -4.027 1.00 67.50 89 ARG A CA 1
ATOM 692 C C . ARG A 1 89 ? 23.674 15.616 -3.285 1.00 67.50 89 ARG A C 1
ATOM 694 O O . ARG A 1 89 ? 23.035 15.397 -2.263 1.00 67.50 89 ARG A O 1
ATOM 701 N N . ARG A 1 90 ? 23.773 16.841 -3.817 1.00 70.94 90 ARG A N 1
ATOM 702 C CA . ARG A 1 90 ? 23.093 18.021 -3.250 1.00 70.94 90 ARG A CA 1
ATOM 703 C C . ARG A 1 90 ? 21.571 17.897 -3.308 1.00 70.94 90 ARG A C 1
ATOM 705 O O . ARG A 1 90 ? 20.918 18.231 -2.328 1.00 70.94 90 ARG A O 1
ATOM 712 N N . SER A 1 91 ? 21.016 17.363 -4.398 1.00 71.19 91 SER A N 1
ATOM 713 C CA . SER A 1 91 ? 19.569 17.144 -4.519 1.00 71.19 91 SER A CA 1
ATOM 714 C C . SER A 1 91 ? 19.043 16.127 -3.502 1.00 71.19 91 SER A C 1
ATOM 716 O O . SER A 1 91 ? 17.983 16.337 -2.925 1.00 71.19 91 SER A O 1
ATOM 718 N N . LEU A 1 92 ? 19.813 15.073 -3.208 1.00 74.12 92 LEU A N 1
ATOM 719 C CA . LEU A 1 92 ? 19.453 14.082 -2.191 1.00 74.12 92 LEU A CA 1
ATOM 720 C C . LEU A 1 92 ? 19.512 14.663 -0.776 1.00 74.12 92 LEU A C 1
ATOM 722 O O . LEU A 1 92 ? 18.617 14.400 0.020 1.00 74.12 92 LEU A O 1
ATOM 726 N N . VAL A 1 93 ? 20.528 15.475 -0.472 1.00 76.38 93 VAL A N 1
ATOM 727 C CA . VAL A 1 93 ? 20.634 16.163 0.826 1.00 76.38 93 VAL A CA 1
ATOM 728 C C . VAL A 1 93 ? 19.506 17.181 0.996 1.00 76.38 93 VAL A C 1
ATOM 730 O O . VAL A 1 93 ? 18.881 17.214 2.050 1.00 76.38 93 VAL A O 1
ATOM 733 N N . ALA A 1 94 ? 19.190 17.957 -0.044 1.00 79.00 94 ALA A N 1
ATOM 734 C CA . ALA A 1 94 ? 18.071 18.897 -0.027 1.00 79.00 94 ALA A CA 1
ATOM 735 C C . ALA A 1 94 ? 16.724 18.178 0.148 1.00 79.00 94 ALA A C 1
ATOM 737 O O . ALA A 1 94 ? 15.904 18.602 0.957 1.00 79.00 94 ALA A O 1
ATOM 738 N N . ALA A 1 95 ? 16.520 17.055 -0.548 1.00 80.38 95 ALA A N 1
ATOM 739 C CA . ALA A 1 95 ? 15.321 16.239 -0.397 1.00 80.38 95 ALA A CA 1
ATOM 740 C C . ALA A 1 95 ? 15.205 15.652 1.017 1.00 80.38 95 ALA A C 1
ATOM 742 O O . ALA A 1 95 ? 14.132 15.711 1.606 1.00 80.38 95 ALA A O 1
ATOM 743 N N . ALA A 1 96 ? 16.297 15.136 1.588 1.00 84.62 96 ALA A N 1
ATOM 744 C CA . ALA A 1 96 ? 16.310 14.619 2.955 1.00 84.62 96 ALA A CA 1
ATOM 745 C C . ALA A 1 96 ? 16.042 15.720 3.995 1.00 84.62 96 ALA A C 1
ATOM 747 O O . ALA A 1 96 ? 15.265 15.504 4.922 1.00 84.62 96 ALA A O 1
ATOM 748 N N . ALA A 1 97 ? 16.625 16.909 3.818 1.00 86.38 97 ALA A N 1
ATOM 749 C CA . ALA A 1 97 ? 16.387 18.061 4.683 1.00 86.38 97 ALA A CA 1
ATOM 750 C C . ALA A 1 97 ? 14.929 18.540 4.611 1.00 86.38 97 ALA A C 1
ATOM 752 O O . ALA A 1 97 ? 14.311 18.778 5.645 1.00 86.38 97 ALA A O 1
ATOM 753 N N . LEU A 1 98 ? 14.349 18.607 3.408 1.00 91.62 98 LEU A N 1
ATOM 754 C CA . LEU A 1 98 ? 12.934 18.931 3.219 1.00 91.62 98 LEU A CA 1
ATOM 755 C C . LEU A 1 98 ? 12.035 17.899 3.911 1.00 91.62 98 LEU A C 1
ATOM 757 O O . LEU A 1 98 ? 11.069 18.262 4.571 1.00 91.62 98 LEU A O 1
ATOM 761 N N . LEU A 1 99 ? 12.372 16.613 3.802 1.00 92.50 99 LEU A N 1
ATOM 762 C CA . LEU A 1 99 ? 11.609 15.531 4.419 1.00 92.50 99 LEU A CA 1
ATOM 763 C C . LEU A 1 99 ? 11.663 15.613 5.951 1.00 92.50 99 LEU A C 1
ATOM 765 O O . LEU A 1 99 ? 10.630 15.485 6.602 1.00 92.50 99 LEU A O 1
ATOM 769 N N . LEU A 1 100 ? 12.834 15.908 6.524 1.00 91.50 100 LEU A N 1
ATOM 770 C CA . LEU A 1 100 ? 12.986 16.163 7.959 1.00 91.50 100 LEU A CA 1
ATOM 771 C C . LEU A 1 100 ? 12.204 17.402 8.414 1.00 91.50 100 LEU A C 1
ATOM 773 O O . LEU A 1 100 ? 11.579 17.356 9.469 1.00 91.50 100 LEU A O 1
ATOM 777 N N . LEU A 1 101 ? 12.183 18.476 7.619 1.00 90.62 101 LEU A N 1
ATOM 778 C CA . LEU A 1 101 ? 11.384 19.671 7.909 1.00 90.62 101 LEU A CA 1
ATOM 779 C C . LEU A 1 101 ? 9.884 19.376 7.882 1.00 90.62 101 LEU A C 1
ATOM 781 O O . LEU A 1 101 ? 9.174 19.794 8.790 1.00 90.62 101 LEU A O 1
ATOM 785 N N . VAL A 1 102 ? 9.400 18.628 6.888 1.00 91.19 102 VAL A N 1
ATOM 786 C CA . VAL A 1 102 ? 7.984 18.241 6.786 1.00 91.19 102 VAL A CA 1
ATOM 787 C C . VAL A 1 102 ? 7.581 17.344 7.954 1.00 91.19 102 VAL A C 1
ATOM 789 O O . VAL A 1 102 ? 6.558 17.590 8.586 1.00 91.19 102 VAL A O 1
ATOM 792 N N . VAL A 1 103 ? 8.394 16.337 8.284 1.00 91.50 103 VAL A N 1
ATOM 793 C CA . VAL A 1 103 ? 8.129 15.438 9.418 1.00 91.50 103 VAL A CA 1
ATOM 794 C C . VAL A 1 103 ? 8.191 16.198 10.743 1.00 91.50 103 VAL A C 1
ATOM 796 O O . VAL A 1 103 ? 7.306 16.037 11.580 1.00 91.50 103 VAL A O 1
ATOM 799 N N . GLY A 1 104 ? 9.185 17.067 10.928 1.00 87.12 104 GLY A N 1
ATOM 800 C CA . GLY A 1 104 ? 9.306 17.916 12.112 1.00 87.12 104 GLY A CA 1
ATOM 801 C C . GLY A 1 104 ? 8.125 18.875 12.265 1.00 87.12 104 GLY A C 1
ATOM 802 O O . GLY A 1 104 ? 7.555 18.973 13.349 1.00 87.12 104 GLY A O 1
ATOM 803 N N . ALA A 1 105 ? 7.699 19.523 11.178 1.00 86.81 105 ALA A N 1
ATOM 804 C CA . ALA A 1 105 ? 6.528 20.395 11.163 1.00 86.81 105 ALA A CA 1
ATOM 805 C C . ALA A 1 105 ? 5.239 19.621 11.471 1.00 86.81 105 ALA A C 1
ATOM 807 O O . ALA A 1 105 ? 4.431 20.081 12.271 1.00 86.81 105 ALA A O 1
ATOM 808 N N . TRP A 1 106 ? 5.069 18.425 10.906 1.00 88.50 106 TRP A N 1
ATOM 809 C CA . TRP A 1 106 ? 3.929 17.550 11.186 1.00 88.50 106 TRP A CA 1
ATOM 810 C C . TRP A 1 106 ? 3.856 17.157 12.665 1.00 88.50 106 TRP A C 1
ATOM 812 O O . TRP A 1 106 ? 2.801 17.262 13.290 1.00 88.50 106 TRP A O 1
ATOM 822 N N . ILE A 1 107 ? 4.987 16.757 13.255 1.00 86.12 107 ILE A N 1
ATOM 823 C CA . ILE A 1 107 ? 5.074 16.438 14.685 1.00 86.12 107 ILE A CA 1
ATOM 824 C C . ILE A 1 107 ? 4.771 17.679 15.525 1.00 86.12 107 ILE A C 1
ATOM 826 O O . ILE A 1 107 ? 4.000 17.586 16.474 1.00 86.12 107 ILE A O 1
ATOM 830 N N . ALA A 1 108 ? 5.319 18.843 15.170 1.00 83.06 108 ALA A N 1
ATOM 831 C CA . ALA A 1 108 ? 5.078 20.086 15.894 1.00 83.06 108 ALA A CA 1
ATOM 832 C C . ALA A 1 108 ? 3.607 20.529 15.828 1.00 83.06 108 ALA A C 1
ATOM 834 O O . ALA A 1 108 ? 3.071 20.992 16.830 1.00 83.06 108 ALA A O 1
ATOM 835 N N . VAL A 1 109 ? 2.936 20.368 14.684 1.00 81.00 109 VAL A N 1
ATOM 836 C CA . VAL A 1 109 ? 1.503 20.668 14.527 1.00 81.00 109 VAL A CA 1
ATOM 837 C C . VAL A 1 109 ? 0.651 19.702 15.351 1.00 81.00 109 VAL A C 1
ATOM 839 O O . VAL A 1 109 ? -0.197 20.153 16.118 1.00 81.00 109 VAL A O 1
ATOM 842 N N . ASN A 1 110 ? 0.927 18.398 15.283 1.00 75.94 110 ASN A N 1
ATOM 843 C CA . ASN A 1 110 ? 0.189 17.404 16.067 1.00 75.94 110 ASN A CA 1
ATOM 844 C C . ASN A 1 110 ? 0.438 17.550 17.572 1.00 75.94 110 ASN A C 1
ATOM 846 O O . ASN A 1 110 ? -0.477 17.375 18.371 1.00 75.94 110 ASN A O 1
ATOM 850 N N . GLN A 1 111 ? 1.657 17.908 17.981 1.00 73.69 111 GLN A N 1
ATOM 851 C CA . GLN A 1 111 ? 1.941 18.219 19.378 1.00 73.69 111 GLN A CA 1
ATOM 852 C C . GLN A 1 111 ? 1.271 19.515 19.817 1.00 73.69 111 GLN A C 1
ATOM 854 O O . GLN A 1 111 ? 0.777 19.565 20.933 1.00 73.69 111 GLN A O 1
ATOM 859 N N . LYS A 1 112 ? 1.197 20.547 18.967 1.00 63.19 112 LYS A N 1
ATOM 860 C CA . LYS A 1 112 ? 0.425 21.759 19.278 1.00 63.19 112 LYS A CA 1
ATOM 861 C C . LYS A 1 112 ? -1.061 21.460 19.445 1.00 63.19 112 LYS A C 1
ATOM 863 O O . LYS A 1 112 ? -1.649 22.023 20.352 1.00 63.19 112 LYS A O 1
ATOM 868 N N . GLN A 1 113 ? -1.636 20.552 18.657 1.00 58.84 113 GLN A N 1
ATOM 869 C CA . GLN A 1 113 ? -3.013 20.083 18.860 1.00 58.84 113 GLN A CA 1
ATOM 870 C C . GLN A 1 113 ? -3.172 19.292 20.164 1.00 58.84 113 GLN A C 1
ATOM 872 O O . GLN A 1 113 ? -4.143 19.494 20.879 1.00 58.84 113 GLN A O 1
ATOM 877 N N . ALA A 1 114 ? -2.202 18.444 20.517 1.00 54.88 114 ALA A N 1
ATOM 878 C CA . ALA A 1 114 ? -2.216 17.715 21.788 1.00 54.88 114 ALA A CA 1
ATOM 879 C C . ALA A 1 114 ? -1.960 18.614 23.015 1.00 54.88 114 ALA A C 1
ATOM 881 O O . ALA A 1 114 ? -2.342 18.261 24.127 1.00 54.88 114 ALA A O 1
ATOM 882 N N . ARG A 1 115 ? -1.294 19.759 22.822 1.00 51.75 115 ARG A N 1
ATOM 883 C CA . ARG A 1 115 ? -0.971 20.752 23.858 1.00 51.75 115 ARG A CA 1
ATOM 884 C C . ARG A 1 115 ? -1.922 21.947 23.861 1.00 51.75 115 ARG A C 1
ATOM 886 O O . ARG A 1 115 ? -1.741 22.847 24.675 1.00 51.75 115 ARG A O 1
ATOM 893 N N . GLN A 1 116 ? -2.893 21.974 22.950 1.00 45.88 116 GLN A N 1
ATOM 894 C CA . GLN A 1 116 ? -4.003 22.905 23.007 1.00 45.88 116 GLN A CA 1
ATOM 895 C C . GLN A 1 116 ? -4.838 22.449 24.200 1.00 45.88 116 GLN A C 1
ATOM 897 O O . GLN A 1 116 ? -5.628 21.511 24.107 1.00 45.88 116 GLN A O 1
ATOM 902 N N . GLU A 1 117 ? -4.558 23.053 25.356 1.00 47.28 117 GLU A N 1
ATOM 903 C CA . GLU A 1 117 ? -5.431 22.970 26.516 1.00 47.28 117 GLU A CA 1
ATOM 904 C C . GLU A 1 117 ? -6.874 23.195 26.054 1.00 47.28 117 GLU A C 1
ATOM 906 O O . GLU A 1 117 ? -7.096 24.011 25.148 1.00 47.28 117 GLU A O 1
ATOM 911 N N . PRO A 1 118 ? -7.850 22.476 26.632 1.00 45.88 118 PRO A N 1
ATOM 912 C CA . PRO A 1 118 ? -9.247 22.740 26.357 1.00 45.88 118 PRO A CA 1
ATOM 913 C C . PRO A 1 118 ? -9.510 24.200 26.732 1.00 45.88 118 PRO A C 1
ATOM 915 O O . PRO A 1 118 ? -9.615 24.545 27.907 1.00 45.88 118 PRO A O 1
ATOM 918 N N . GLY A 1 119 ? -9.559 25.073 25.720 1.00 45.66 119 GLY A N 1
ATOM 919 C CA . GLY A 1 119 ? -10.049 26.434 25.884 1.00 45.66 119 GLY A CA 1
ATOM 920 C C . GLY A 1 119 ? -11.417 26.357 26.556 1.00 45.66 119 GLY A C 1
ATOM 921 O O . GLY A 1 119 ? -12.112 25.362 26.325 1.00 45.66 119 GLY A O 1
ATOM 922 N N . PRO A 1 120 ? -11.779 27.336 27.408 1.00 48.66 120 PRO A N 1
ATOM 923 C CA . PRO A 1 120 ? -12.968 27.267 28.245 1.00 48.66 120 PRO A CA 1
ATOM 924 C C . PRO A 1 120 ? -14.143 26.888 27.361 1.00 48.66 120 PRO A C 1
ATOM 926 O O . PRO A 1 120 ? -14.570 27.663 26.501 1.00 48.66 120 PRO A O 1
ATOM 929 N N . ALA A 1 121 ? -14.563 25.632 27.506 1.00 46.88 121 ALA A N 1
ATOM 930 C CA . ALA A 1 121 ? -15.653 25.091 26.744 1.00 46.88 121 ALA A CA 1
ATOM 931 C C . ALA A 1 121 ? -16.834 25.975 27.103 1.00 46.88 121 ALA A C 1
ATOM 933 O O . ALA A 1 121 ? -17.227 26.055 28.267 1.00 46.88 121 ALA A O 1
ATOM 934 N N . ALA A 1 122 ? -17.350 26.679 26.097 1.00 45.59 122 ALA A N 1
ATOM 935 C CA . ALA A 1 122 ? -18.714 27.146 26.142 1.00 45.59 122 ALA A CA 1
ATOM 936 C C . ALA A 1 122 ? -19.547 25.997 26.713 1.00 45.59 122 ALA A C 1
ATOM 938 O O . ALA A 1 122 ? -19.391 24.863 26.250 1.00 45.59 122 ALA A O 1
ATOM 939 N N . ASP A 1 123 ? -20.344 26.297 27.740 1.00 44.16 123 ASP A N 1
ATOM 940 C CA . ASP A 1 123 ? -21.317 25.402 28.353 1.00 44.16 123 ASP A CA 1
ATOM 941 C C . ASP A 1 123 ? -22.230 24.840 27.260 1.00 44.16 123 ASP A C 1
ATOM 943 O O . ASP A 1 123 ? -23.316 25.336 26.962 1.00 44.16 123 ASP A O 1
ATOM 947 N N . HIS A 1 124 ? -21.760 23.804 26.585 1.00 45.84 124 HIS A N 1
ATOM 948 C CA . HIS A 1 124 ? -22.593 22.910 25.833 1.00 45.84 124 HIS A CA 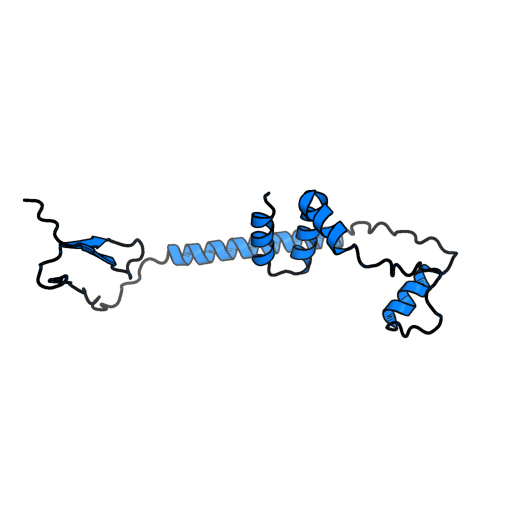1
ATOM 949 C C . HIS A 1 124 ? -23.122 21.949 26.879 1.00 45.84 124 HIS A C 1
ATOM 951 O O . HIS A 1 124 ? -22.320 21.215 27.469 1.00 45.84 124 HIS A O 1
ATOM 957 N N . PRO A 1 125 ? -24.438 21.960 27.161 1.00 47.06 125 PRO A N 1
ATOM 958 C CA . PRO A 1 125 ? -25.025 20.946 28.007 1.00 47.06 125 PRO A CA 1
ATOM 959 C C . PRO A 1 125 ? -24.757 19.616 27.311 1.00 47.06 125 PRO A C 1
ATOM 961 O O . PRO A 1 125 ? -25.419 19.240 26.345 1.00 47.06 125 PRO A O 1
ATOM 964 N N . THR A 1 126 ? -23.718 18.925 27.774 1.00 50.75 126 THR A N 1
ATOM 965 C CA . THR A 1 126 ? -23.434 17.549 27.411 1.00 50.75 126 THR A CA 1
ATOM 966 C C . THR A 1 126 ? -24.658 16.806 27.887 1.00 50.75 126 THR A C 1
ATOM 968 O O . THR A 1 126 ? -24.864 16.642 29.090 1.00 50.75 126 THR A O 1
ATOM 971 N N . ALA A 1 127 ? -25.534 16.457 26.946 1.00 57.06 127 ALA A N 1
ATOM 972 C CA . ALA A 1 127 ? -26.749 15.724 27.223 1.00 57.06 127 ALA A CA 1
ATOM 973 C C . ALA A 1 127 ? -26.329 14.402 27.873 1.00 57.06 127 ALA A C 1
ATOM 975 O O . ALA A 1 127 ? -25.955 13.441 27.196 1.00 57.06 127 ALA A O 1
ATOM 976 N N . GLN A 1 128 ? -26.300 14.382 29.208 1.00 59.31 128 GLN A N 1
ATOM 977 C CA . GLN A 1 128 ? -25.972 13.208 29.993 1.00 59.31 128 GLN A CA 1
ATOM 9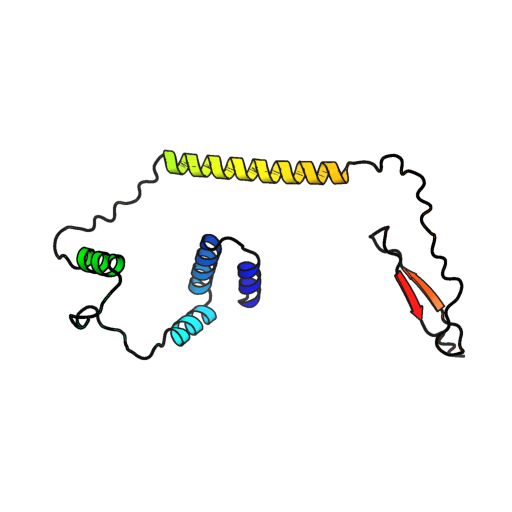78 C C . GLN A 1 128 ? -27.100 12.221 29.748 1.00 59.31 128 GLN A C 1
ATOM 980 O O . GLN A 1 128 ? -28.133 12.247 30.412 1.00 59.31 128 GLN A O 1
ATOM 985 N N . THR A 1 129 ? -26.914 11.374 28.744 1.00 63.91 129 THR A N 1
ATOM 986 C CA . THR A 1 129 ? -27.881 10.347 28.394 1.00 63.91 129 THR A CA 1
ATOM 987 C C . THR A 1 129 ? -27.837 9.312 29.514 1.00 63.91 129 THR A C 1
ATOM 989 O O . THR A 1 129 ? -26.952 8.456 29.565 1.00 63.91 129 THR A O 1
ATOM 992 N N . ARG A 1 130 ? -28.740 9.457 30.487 1.00 66.38 130 ARG A N 1
ATOM 993 C CA . ARG A 1 130 ? -28.901 8.528 31.606 1.00 66.38 130 ARG A CA 1
ATOM 994 C C . ARG A 1 130 ? -29.843 7.418 31.161 1.00 66.38 130 ARG A C 1
ATOM 996 O O . ARG A 1 130 ? -31.032 7.644 30.966 1.00 66.38 130 ARG A O 1
ATOM 1003 N N . LEU A 1 131 ? -29.303 6.215 30.984 1.00 72.81 131 LEU A N 1
ATOM 1004 C CA . LEU A 1 131 ? -30.111 5.022 30.754 1.00 72.81 131 LEU A CA 1
ATOM 1005 C C . LEU A 1 131 ? -30.643 4.541 32.114 1.00 72.81 131 LEU A C 1
ATOM 1007 O O . LEU A 1 131 ? -29.894 3.964 32.898 1.00 72.81 131 LEU A O 1
ATOM 1011 N N . PHE A 1 132 ? -31.908 4.835 32.422 1.00 73.69 132 PHE A N 1
ATOM 1012 C CA . PHE A 1 132 ? -32.503 4.540 33.735 1.00 73.69 132 PHE A CA 1
ATOM 1013 C C . PHE A 1 132 ? -32.905 3.072 33.909 1.00 73.69 132 PHE A C 1
ATOM 1015 O O . PHE A 1 132 ? -32.860 2.547 35.017 1.00 73.69 132 PHE A O 1
ATOM 1022 N N . SER A 1 133 ? -33.308 2.397 32.831 1.00 79.38 133 SER A N 1
ATOM 1023 C CA . SER A 1 133 ? -33.664 0.979 32.871 1.00 79.38 133 SER A CA 1
ATOM 1024 C C . SER A 1 133 ? -33.551 0.343 31.489 1.00 79.38 133 SER A C 1
ATOM 1026 O O . SER A 1 133 ? -33.685 1.017 30.469 1.00 79.38 133 SER A O 1
ATOM 1028 N N . ALA A 1 134 ? -33.294 -0.962 31.466 1.00 83.94 134 ALA A N 1
ATOM 1029 C CA . ALA A 1 134 ? -33.320 -1.777 30.264 1.00 83.94 134 ALA A CA 1
ATOM 1030 C C . ALA A 1 134 ? -34.010 -3.103 30.584 1.00 83.94 134 ALA A C 1
ATOM 1032 O O . ALA A 1 134 ? -33.819 -3.677 31.660 1.00 83.94 134 ALA A O 1
ATOM 1033 N N . LYS A 1 135 ? -34.814 -3.584 29.640 1.00 86.56 135 LYS A N 1
ATOM 1034 C CA . LYS A 1 135 ? -35.479 -4.886 29.704 1.00 86.56 135 LYS A CA 1
ATOM 1035 C C . LYS A 1 135 ? -35.094 -5.695 28.471 1.00 86.56 135 LYS A C 1
ATOM 1037 O O . LYS A 1 135 ? -34.961 -5.133 27.386 1.00 86.56 135 LYS A O 1
ATOM 1042 N N . ILE A 1 136 ? -34.901 -6.999 28.642 1.00 84.06 136 ILE A N 1
ATOM 1043 C CA . ILE A 1 136 ? -34.719 -7.951 27.537 1.00 84.06 136 ILE A CA 1
ATOM 1044 C C . ILE A 1 136 ? -35.884 -8.940 27.626 1.00 84.06 136 ILE A C 1
ATOM 1046 O O . ILE A 1 136 ? -35.913 -9.792 28.519 1.00 84.06 136 ILE A O 1
ATOM 1050 N N . GLY A 1 137 ? -36.867 -8.787 26.733 1.00 85.19 137 GLY A N 1
ATOM 1051 C CA . GLY A 1 137 ? -38.204 -9.360 26.927 1.00 85.19 137 GLY A CA 1
ATOM 1052 C C . GLY A 1 137 ? -38.895 -8.723 28.140 1.00 85.19 137 GLY A C 1
ATOM 1053 O O . GLY A 1 137 ? -38.706 -7.537 28.402 1.00 85.19 137 GLY A O 1
ATOM 1054 N N . ASP A 1 138 ? -39.613 -9.520 28.933 1.00 86.19 138 ASP A N 1
ATOM 1055 C CA . ASP A 1 138 ? -40.314 -9.052 30.143 1.00 86.19 138 ASP A CA 1
ATOM 1056 C C . ASP A 1 138 ? -39.464 -9.077 31.426 1.00 86.19 138 ASP A C 1
ATOM 1058 O O . ASP A 1 138 ? -39.977 -8.881 32.528 1.00 86.19 138 ASP A O 1
ATOM 1062 N N . ARG A 1 139 ? -38.149 -9.318 31.318 1.00 83.88 139 ARG A N 1
ATOM 1063 C CA . ARG A 1 139 ? -37.246 -9.408 32.478 1.00 83.88 139 ARG A CA 1
ATOM 1064 C C . ARG A 1 139 ? -36.315 -8.195 32.577 1.00 83.88 139 ARG A C 1
ATOM 1066 O O . ARG A 1 139 ? -35.848 -7.706 31.541 1.00 83.88 139 ARG A O 1
ATOM 1073 N N . PRO A 1 140 ? -36.009 -7.719 33.800 1.00 85.69 140 PRO A N 1
ATOM 1074 C CA . PRO A 1 140 ? -35.021 -6.665 33.996 1.00 85.69 140 PRO A CA 1
ATOM 1075 C C . PRO A 1 140 ? -33.642 -7.136 33.517 1.00 85.69 140 PRO A C 1
ATOM 1077 O O . PRO A 1 140 ? -33.264 -8.295 33.702 1.00 85.69 140 PRO A O 1
ATOM 1080 N N . ALA A 1 141 ? -32.900 -6.238 32.874 1.00 88.62 141 ALA A N 1
ATOM 1081 C CA . ALA A 1 141 ? -31.541 -6.491 32.419 1.00 88.62 141 ALA A CA 1
ATOM 1082 C C . ALA A 1 141 ? -30.540 -5.646 33.210 1.00 88.62 141 ALA A C 1
ATOM 1084 O O . ALA A 1 141 ? -30.825 -4.510 33.596 1.00 88.62 141 ALA A O 1
ATOM 1085 N N . ARG A 1 142 ? -29.346 -6.196 33.433 1.00 85.25 142 ARG A N 1
ATOM 1086 C CA . ARG A 1 142 ? -28.247 -5.471 34.072 1.00 85.25 142 ARG A CA 1
ATOM 1087 C C . ARG A 1 142 ? -27.567 -4.584 33.040 1.00 85.25 142 ARG A C 1
ATOM 1089 O O . ARG A 1 142 ? -27.223 -5.048 31.953 1.00 85.25 142 ARG A O 1
ATOM 1096 N N . ILE A 1 143 ? -27.361 -3.322 33.398 1.00 86.31 143 ILE A N 1
ATOM 1097 C CA . ILE A 1 143 ? -26.694 -2.332 32.554 1.00 86.31 143 ILE A CA 1
ATOM 1098 C C . ILE A 1 143 ? -25.309 -2.067 33.135 1.00 86.31 143 ILE A C 1
ATOM 1100 O O . ILE A 1 143 ? -25.178 -1.685 34.295 1.00 86.31 143 ILE A O 1
ATOM 1104 N N . PHE A 1 144 ? -24.282 -2.211 32.307 1.00 84.44 14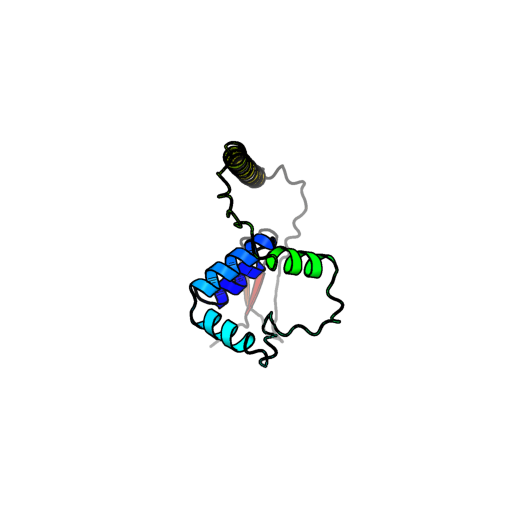4 PHE A N 1
ATOM 1105 C CA . PHE A 1 144 ? -22.918 -1.812 32.625 1.00 84.44 144 PHE A CA 1
ATOM 1106 C C . PHE A 1 144 ? -22.532 -0.634 31.736 1.00 84.44 144 PHE A C 1
ATOM 1108 O O . PHE A 1 144 ? -22.686 -0.690 30.514 1.00 84.44 144 PHE A O 1
ATOM 1115 N N . ARG A 1 145 ? -22.022 0.442 32.338 1.00 84.62 145 ARG A N 1
ATOM 1116 C CA . ARG A 1 145 ? -21.461 1.574 31.597 1.00 84.62 145 ARG A CA 1
ATOM 1117 C C . ARG A 1 145 ? -19.962 1.360 31.445 1.00 84.62 145 ARG A C 1
ATOM 1119 O O . ARG A 1 145 ? -19.242 1.338 32.438 1.00 84.62 145 ARG A O 1
ATOM 1126 N N . ILE A 1 146 ? -19.500 1.232 30.208 1.00 84.62 146 ILE A N 1
ATOM 1127 C CA . ILE A 1 146 ? -18.079 1.107 29.890 1.00 84.62 146 ILE A CA 1
ATOM 1128 C C . ILE A 1 146 ? -17.593 2.483 29.435 1.00 84.62 146 ILE A C 1
ATOM 1130 O O . ILE A 1 146 ? -18.095 3.032 28.451 1.00 84.62 146 ILE A O 1
ATOM 1134 N N . GLN A 1 147 ? -16.637 3.059 30.167 1.00 80.12 147 GLN A N 1
ATOM 1135 C CA . GLN A 1 147 ? -15.985 4.299 29.750 1.00 80.12 147 GLN A CA 1
ATOM 1136 C C . GLN A 1 147 ? -15.033 3.997 28.588 1.00 80.12 147 GLN A C 1
ATOM 1138 O O . GLN A 1 147 ? -14.089 3.222 28.730 1.00 80.12 147 GLN A O 1
ATOM 1143 N N . SER A 1 148 ? -15.311 4.579 27.420 1.00 81.31 148 SER A N 1
ATOM 1144 C CA . SER A 1 148 ? -14.387 4.549 26.289 1.00 81.31 148 SER A CA 1
ATOM 1145 C C . SER A 1 148 ? -13.262 5.559 26.514 1.00 81.31 148 SER A C 1
ATOM 1147 O O . SER A 1 148 ? -13.458 6.570 27.181 1.00 81.31 148 SER A O 1
ATOM 1149 N N . GLN A 1 149 ? -12.098 5.322 25.905 1.00 80.44 149 GLN A N 1
ATOM 1150 C CA . GLN A 1 149 ? -11.026 6.324 25.845 1.00 80.44 149 GLN A CA 1
ATOM 1151 C C . GLN A 1 149 ? -11.419 7.552 25.007 1.00 80.44 149 GLN A C 1
ATOM 1153 O O . GLN A 1 149 ? -10.766 8.586 25.092 1.00 80.44 149 GLN A O 1
ATOM 1158 N N . ASN A 1 150 ? -12.477 7.444 24.197 1.00 78.62 150 ASN A N 1
ATOM 1159 C CA . ASN A 1 150 ? -13.056 8.575 23.490 1.00 78.62 150 ASN A CA 1
ATOM 1160 C C . ASN A 1 150 ? -14.157 9.224 24.363 1.00 78.62 150 ASN A C 1
ATOM 1162 O O . ASN A 1 150 ? -15.163 8.555 24.626 1.00 78.62 150 ASN A O 1
ATOM 1166 N N . PRO A 1 151 ? -14.000 10.495 24.791 1.00 77.06 151 PRO A N 1
ATOM 1167 C CA . PRO A 1 151 ? -14.959 11.177 25.664 1.00 77.06 151 PRO A CA 1
ATOM 1168 C C . PRO A 1 151 ? -16.341 11.370 25.020 1.00 77.06 151 PRO A C 1
ATOM 1170 O O . PRO A 1 151 ? -17.341 11.419 25.736 1.00 77.06 151 PRO A O 1
ATOM 1173 N N . ASP A 1 152 ? -16.423 11.372 23.688 1.00 81.88 152 ASP A N 1
ATOM 1174 C CA . ASP A 1 152 ? -17.679 11.534 22.946 1.00 81.88 152 ASP A CA 1
ATOM 1175 C C . ASP A 1 152 ? -18.454 10.216 22.790 1.00 81.88 152 ASP A C 1
ATOM 1177 O O . ASP A 1 152 ? -19.532 10.174 22.193 1.00 81.88 152 ASP A O 1
ATOM 1181 N N . ARG A 1 153 ? -17.925 9.102 23.316 1.00 78.38 153 ARG A N 1
ATOM 1182 C CA . ARG A 1 153 ? -18.518 7.772 23.153 1.00 78.38 153 ARG A CA 1
ATOM 1183 C C . ARG A 1 153 ? -18.829 7.121 24.494 1.00 78.38 153 ARG A C 1
ATOM 1185 O O . ARG A 1 153 ? -17.949 6.631 25.195 1.00 78.38 153 ARG A O 1
ATOM 1192 N N . SER A 1 154 ? -20.118 7.012 24.808 1.00 81.50 154 SER A N 1
ATOM 1193 C CA . SER A 1 154 ? -20.600 6.169 25.908 1.00 81.50 154 SER A CA 1
ATOM 1194 C C . SER A 1 154 ? -21.059 4.815 25.373 1.00 81.50 154 SER A C 1
ATOM 1196 O O . SER A 1 154 ? -21.898 4.753 24.477 1.00 81.50 154 SER A O 1
ATOM 1198 N N . ILE A 1 155 ? -20.510 3.727 25.917 1.00 86.75 155 ILE A N 1
ATOM 1199 C CA . ILE A 1 155 ? -20.898 2.357 25.564 1.00 86.75 155 ILE A CA 1
ATOM 1200 C C . ILE A 1 155 ? -21.669 1.759 26.742 1.00 86.75 155 ILE A C 1
ATOM 1202 O O . ILE A 1 155 ? -21.177 1.739 27.872 1.00 86.75 155 ILE A O 1
ATOM 1206 N N . PHE A 1 156 ? -22.873 1.257 26.469 1.00 88.19 156 PHE A N 1
ATOM 1207 C CA . PHE A 1 156 ? -23.683 0.517 27.433 1.00 88.19 156 PHE A CA 1
ATOM 1208 C C . PHE A 1 156 ? -23.696 -0.958 27.044 1.00 88.19 156 PHE A C 1
ATOM 1210 O O . PHE A 1 156 ? -24.069 -1.307 25.926 1.00 88.19 156 PHE A O 1
ATOM 1217 N N . TRP A 1 157 ? -23.296 -1.823 27.970 1.00 89.38 157 TRP A N 1
ATOM 1218 C CA . TRP A 1 157 ? -23.437 -3.266 27.833 1.00 89.38 157 TRP A CA 1
ATOM 1219 C C . TRP A 1 157 ? -24.663 -3.716 28.619 1.00 89.38 157 TRP A C 1
ATOM 1221 O O . TRP A 1 157 ? -24.741 -3.493 29.827 1.00 89.38 157 TRP A O 1
ATOM 1231 N N . ILE A 1 158 ? -25.620 -4.346 27.942 1.00 90.44 158 ILE A N 1
ATOM 1232 C CA . ILE A 1 158 ? -26.867 -4.810 28.552 1.00 90.44 158 ILE A CA 1
ATOM 1233 C C . ILE A 1 158 ? -26.834 -6.336 28.572 1.00 90.44 158 ILE A C 1
ATOM 1235 O O . ILE A 1 158 ? -26.801 -6.975 27.523 1.00 90.44 158 ILE A O 1
ATOM 1239 N N . ALA A 1 159 ? -26.825 -6.922 29.767 1.00 87.56 159 ALA A N 1
ATOM 1240 C CA . ALA A 1 159 ? -26.809 -8.366 29.954 1.00 87.56 159 ALA A CA 1
ATOM 1241 C C . ALA A 1 159 ? -28.114 -8.845 30.590 1.00 87.56 159 ALA A C 1
ATOM 1243 O O . ALA A 1 159 ? -28.666 -8.199 31.485 1.00 87.56 159 ALA A O 1
ATOM 1244 N N . LYS A 1 160 ? -28.591 -10.013 30.152 1.00 87.50 160 LYS A N 1
ATOM 1245 C CA . LYS A 1 160 ? -29.715 -10.694 30.797 1.00 87.50 160 LYS A CA 1
ATOM 1246 C C . LYS A 1 160 ? -29.332 -11.032 32.238 1.00 87.50 160 LYS A C 1
ATOM 1248 O O . LYS A 1 160 ? -28.241 -11.550 32.476 1.00 87.50 160 LYS A O 1
ATOM 1253 N N . ASP A 1 161 ? -30.221 -10.738 33.182 1.00 80.38 161 ASP A N 1
ATOM 1254 C CA . ASP A 1 161 ? -30.008 -11.109 34.575 1.00 80.38 161 ASP A CA 1
ATOM 1255 C C . ASP A 1 161 ? -30.109 -12.634 34.712 1.00 80.38 161 ASP A C 1
ATOM 1257 O O . ASP A 1 161 ? -31.192 -13.223 34.633 1.00 80.38 161 ASP A O 1
ATOM 1261 N N . ASN A 1 162 ? -28.958 -13.292 34.836 1.00 72.44 162 ASN A N 1
ATOM 1262 C CA . ASN A 1 162 ? -28.883 -14.721 35.097 1.00 72.44 162 ASN A CA 1
ATOM 1263 C C . ASN A 1 162 ? -29.019 -14.933 36.606 1.00 72.44 162 ASN A C 1
ATOM 1265 O O . ASN A 1 162 ? -28.038 -15.235 37.283 1.0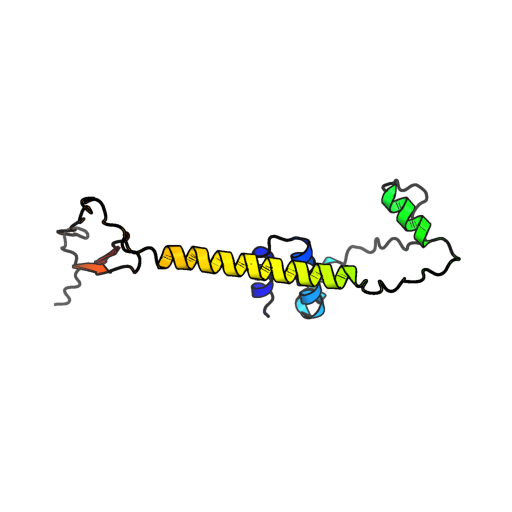0 72.44 162 ASN A O 1
ATOM 1269 N N . ASN A 1 163 ? -30.238 -14.787 37.129 1.00 61.00 163 ASN A N 1
ATOM 1270 C CA . ASN A 1 163 ? -30.588 -15.376 38.419 1.00 61.00 163 ASN A CA 1
ATOM 1271 C C . ASN A 1 163 ? -30.494 -16.902 38.276 1.00 61.00 163 ASN A C 1
ATOM 1273 O O . ASN A 1 163 ? -31.457 -17.571 37.911 1.00 61.00 163 ASN A O 1
ATOM 1277 N N . ARG A 1 164 ? -29.294 -17.447 38.493 1.00 55.16 164 ARG A N 1
ATOM 1278 C CA . ARG A 1 164 ? -29.119 -18.827 38.945 1.00 55.16 164 ARG A CA 1
ATOM 1279 C C . ARG A 1 164 ? -29.346 -18.813 40.455 1.00 55.16 164 ARG A C 1
ATOM 1281 O O . ARG A 1 164 ? -28.394 -18.670 41.215 1.00 55.16 164 ARG A O 1
ATOM 1288 N N . SER A 1 165 ? -30.617 -18.850 40.837 1.00 46.38 165 SER A N 1
ATOM 1289 C CA . SER A 1 165 ? -31.064 -19.411 42.112 1.00 46.38 165 SER A CA 1
ATOM 1290 C C . SER A 1 165 ? -31.272 -20.904 41.922 1.00 46.38 165 SER A C 1
ATOM 1292 O O . SER A 1 165 ? -31.968 -21.230 40.930 1.00 46.38 165 SER A O 1
#

Secondary structure (DSSP, 8-state):
--HHHHHHHHHH---HHHHHHHHHHHHHH-HHHHHHHHHHT---S----GGG--TT----HHHHHHHHHHH--SS----------HHHHHHHHHHHHHHHHHHHHHHHHHHHHHT-------------------EETTEEEEEEEEEPSSTT-EEEEEEE-----

Solvent-accessible surface area (backbone atoms only — not comparable to full-atom values): 10616 Å² total; per-residue (Å²): 132,57,72,71,61,48,53,55,53,50,69,72,46,90,47,66,73,57,37,53,53,50,51,52,59,44,40,78,72,32,68,69,56,35,50,54,46,55,60,69,64,60,56,75,89,77,71,66,51,87,90,64,66,67,94,77,71,86,57,58,66,74,57,46,53,55,50,55,68,69,64,63,88,86,69,84,81,70,76,70,72,80,67,79,43,74,64,54,57,49,51,52,51,51,50,51,50,52,50,51,49,52,51,50,49,52,51,51,52,54,47,48,60,73,64,52,68,86,63,85,70,73,88,65,81,73,79,75,82,75,83,87,78,53,63,64,79,99,41,70,31,47,77,44,81,47,86,48,95,49,89,93,44,85,46,76,49,77,41,79,62,79,80,84,123

Foldseek 3Di:
DDPVVLVVVLVVDPDPVVSVVSLVVCCVPDVVNVVVVVVVVVDPPPVCPLVRDPPDPPDDPVVVVVSVVVPDPDDDPPVPPPPCPPVNVVVVVVVVVVVCVVVVVVVVVVVVVVVPDPDPDDPPPPPPPDPPFDDDPPAGWDWDWDDDPDNNDIDIDTHGPPPPD

Radius of gyration: 32.43 Å; Cα contacts (8 Å, |Δi|>4): 61; chains: 1; bounding box: 70×47×84 Å